Protein AF-A0A3R7T7Y2-F1 (afdb_monomer_lite)

Sequence (110 aa):
MTYTFEQGIERILEIFNNDYAEWTDRANIKLLKTNEYSLEEGRNYFKIVVDKHGNQQTVAGFIVKKDTKKFKKGDLLKAASWSAPATNFARGNVFEEDSMQKCIRWTGIM

Secondary structure (DSSP, 8-state):
-PPPHHHHHHHHHHHHHHHHHHHHHHTT-----PPEEEEEE-SSEEEEEEEETTTEEEEEEEEE-S--SS--TTEEE-BSSSS-B--S---EETT-HHHHHHHEETTEE-

pLDDT: mean 90.83, std 9.21, range [56.41, 98.25]

Structure (mmCIF, N/CA/C/O backbone):
data_AF-A0A3R7T7Y2-F1
#
_entry.id   AF-A0A3R7T7Y2-F1
#
loop_
_atom_site.group_PDB
_atom_site.id
_atom_site.type_symbol
_atom_site.label_atom_id
_atom_site.label_alt_id
_atom_site.label_comp_id
_atom_site.label_asym_id
_atom_site.label_entity_id
_atom_site.label_seq_id
_atom_site.pdbx_PDB_ins_code
_atom_site.Cartn_x
_atom_site.Cartn_y
_atom_site.Cartn_z
_atom_site.occupancy
_atom_site.B_iso_or_equiv
_atom_site.auth_seq_id
_atom_site.auth_comp_id
_atom_site.auth_asym_id
_atom_site.auth_atom_id
_atom_site.pdbx_PDB_model_num
ATOM 1 N N . MET A 1 1 ? 7.021 -15.749 8.021 1.00 56.41 1 MET A N 1
ATOM 2 C CA . MET A 1 1 ? 7.659 -14.763 8.922 1.00 56.41 1 MET A CA 1
ATOM 3 C C . MET A 1 1 ? 6.700 -13.600 9.079 1.00 56.41 1 MET A C 1
ATOM 5 O O . MET A 1 1 ? 6.096 -13.224 8.087 1.00 56.41 1 MET A O 1
ATOM 9 N N . THR A 1 2 ? 6.525 -13.073 10.289 1.00 65.69 2 THR A N 1
ATOM 10 C CA . THR A 1 2 ? 5.798 -11.814 10.523 1.00 65.69 2 THR A CA 1
ATOM 11 C C . THR A 1 2 ? 6.789 -10.659 10.470 1.00 65.69 2 THR A C 1
ATOM 13 O O . THR A 1 2 ? 7.764 -10.667 11.221 1.00 65.69 2 THR A O 1
ATOM 16 N N . TYR A 1 3 ? 6.556 -9.701 9.578 1.00 81.44 3 TYR A N 1
ATOM 17 C CA . TYR A 1 3 ? 7.406 -8.520 9.421 1.00 81.44 3 TYR A CA 1
ATOM 18 C C . TYR A 1 3 ? 7.111 -7.460 10.480 1.00 81.44 3 TYR A C 1
ATOM 20 O O . TYR A 1 3 ? 6.016 -7.423 11.046 1.00 81.44 3 TYR A O 1
ATOM 28 N N . THR A 1 4 ? 8.057 -6.552 10.719 1.00 93.06 4 THR A N 1
ATOM 29 C CA . THR A 1 4 ? 7.690 -5.248 11.283 1.00 93.06 4 THR A CA 1
ATOM 30 C C . THR A 1 4 ? 6.886 -4.447 10.256 1.00 93.06 4 THR A C 1
ATOM 32 O O . THR A 1 4 ? 6.809 -4.799 9.078 1.00 93.06 4 THR A O 1
ATOM 35 N N . PHE A 1 5 ? 6.252 -3.362 10.695 1.00 91.25 5 PHE A N 1
ATOM 36 C CA . PHE A 1 5 ? 5.421 -2.549 9.808 1.00 91.25 5 PHE A CA 1
ATOM 37 C C . PHE A 1 5 ? 6.256 -1.914 8.688 1.00 91.25 5 PHE A C 1
ATOM 39 O O . PHE A 1 5 ? 5.850 -1.926 7.531 1.00 91.25 5 PHE A O 1
ATOM 46 N N . GLU A 1 6 ? 7.444 -1.425 9.028 1.00 92.44 6 GLU A N 1
ATOM 47 C CA . GLU A 1 6 ? 8.396 -0.808 8.106 1.00 92.44 6 GLU A CA 1
ATOM 48 C C . GLU A 1 6 ? 8.945 -1.837 7.108 1.00 92.44 6 GLU A C 1
ATOM 50 O O . GLU A 1 6 ? 8.905 -1.600 5.904 1.00 92.44 6 GLU A O 1
ATOM 55 N N . GLN A 1 7 ? 9.341 -3.022 7.585 1.00 93.75 7 GLN A N 1
ATOM 56 C CA . GLN A 1 7 ? 9.796 -4.119 6.721 1.00 93.75 7 GLN A CA 1
ATOM 57 C C . GLN A 1 7 ? 8.704 -4.581 5.755 1.00 93.75 7 GLN A C 1
ATOM 59 O O . GLN A 1 7 ? 8.972 -4.875 4.593 1.00 93.75 7 GLN A O 1
ATOM 64 N N . GLY A 1 8 ? 7.454 -4.649 6.218 1.00 93.56 8 GLY A N 1
ATOM 65 C CA . GLY A 1 8 ? 6.346 -5.017 5.348 1.00 93.56 8 GLY A CA 1
ATOM 66 C C . GLY A 1 8 ? 6.073 -3.952 4.282 1.00 93.56 8 GLY A C 1
ATOM 67 O O . GLY A 1 8 ? 5.763 -4.299 3.148 1.00 93.56 8 GLY A O 1
ATOM 68 N N . ILE A 1 9 ? 6.253 -2.663 4.594 1.00 93.50 9 ILE A N 1
ATOM 69 C CA . ILE A 1 9 ? 6.182 -1.586 3.594 1.00 93.50 9 ILE A CA 1
ATOM 70 C C . ILE A 1 9 ? 7.272 -1.751 2.533 1.00 93.50 9 ILE A C 1
ATOM 72 O O . ILE A 1 9 ? 6.966 -1.693 1.344 1.00 93.50 9 ILE A O 1
ATOM 76 N N . GLU A 1 10 ? 8.519 -1.979 2.943 1.00 93.44 10 GLU A N 1
ATOM 77 C CA . GLU A 1 10 ? 9.624 -2.242 2.012 1.00 93.44 10 GLU A CA 1
ATOM 78 C C . GLU A 1 10 ? 9.292 -3.437 1.114 1.00 93.44 10 GLU A C 1
ATOM 80 O O . GLU A 1 10 ? 9.388 -3.348 -0.112 1.00 93.44 10 GLU A O 1
ATOM 85 N N . ARG A 1 11 ? 8.760 -4.514 1.706 1.00 94.00 11 ARG A N 1
ATOM 86 C CA . ARG A 1 11 ? 8.360 -5.712 0.970 1.00 94.00 11 ARG A CA 1
ATOM 87 C C . ARG A 1 11 ? 7.251 -5.448 -0.048 1.00 94.00 11 ARG A C 1
ATOM 89 O O . ARG A 1 11 ? 7.292 -5.995 -1.147 1.00 94.00 11 ARG A O 1
ATOM 96 N N . ILE A 1 12 ? 6.278 -4.596 0.275 1.00 94.50 12 ILE A N 1
ATOM 97 C CA . ILE A 1 12 ? 5.236 -4.170 -0.671 1.00 94.50 12 ILE A CA 1
ATOM 98 C C . ILE A 1 12 ? 5.871 -3.518 -1.905 1.00 94.50 12 ILE A C 1
ATOM 100 O O . ILE A 1 12 ? 5.517 -3.873 -3.031 1.00 94.50 12 ILE A O 1
ATOM 104 N N . LEU A 1 13 ? 6.818 -2.594 -1.709 1.00 92.50 13 LEU A N 1
ATOM 105 C CA . LEU A 1 13 ? 7.497 -1.894 -2.806 1.00 92.50 13 LEU A CA 1
ATOM 106 C C . LEU A 1 13 ? 8.356 -2.840 -3.656 1.00 92.50 13 LEU A C 1
ATOM 108 O O . LEU A 1 13 ? 8.403 -2.702 -4.880 1.00 92.50 13 LEU A O 1
ATOM 112 N N . GLU A 1 14 ? 8.996 -3.831 -3.037 1.00 92.62 14 GLU A N 1
ATOM 113 C CA . GLU A 1 14 ? 9.704 -4.894 -3.756 1.00 92.62 14 GLU A CA 1
ATOM 114 C C . GLU A 1 14 ? 8.755 -5.727 -4.624 1.00 92.62 14 GLU A C 1
ATOM 116 O O . GLU A 1 14 ? 9.049 -5.960 -5.794 1.00 92.62 14 GLU A O 1
ATOM 121 N N . ILE A 1 15 ? 7.599 -6.142 -4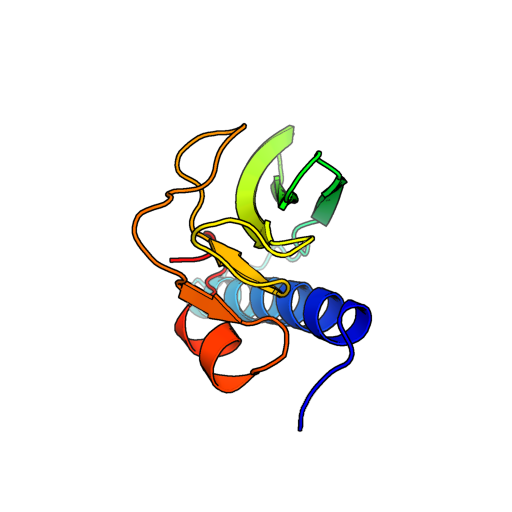.089 1.00 93.88 15 ILE A N 1
ATOM 122 C CA . ILE A 1 15 ? 6.607 -6.927 -4.841 1.00 93.88 15 ILE A CA 1
ATOM 123 C C . ILE A 1 15 ? 6.103 -6.134 -6.052 1.00 93.88 15 ILE A C 1
ATOM 125 O O . ILE A 1 15 ? 6.025 -6.680 -7.151 1.00 93.88 15 ILE A O 1
ATOM 129 N N . PHE A 1 16 ? 5.819 -4.839 -5.883 1.00 92.94 16 PHE A N 1
ATOM 130 C CA . PHE A 1 16 ? 5.444 -3.961 -6.992 1.00 92.94 16 PHE A CA 1
ATOM 131 C C . PHE A 1 16 ? 6.511 -3.905 -8.096 1.00 92.94 16 PHE A C 1
ATOM 133 O O . PHE A 1 16 ? 6.181 -3.999 -9.280 1.00 92.94 16 PHE A O 1
ATOM 140 N N . ASN A 1 17 ? 7.782 -3.744 -7.720 1.00 89.62 17 ASN A N 1
ATOM 141 C CA . ASN A 1 17 ? 8.891 -3.685 -8.672 1.00 89.62 17 ASN A CA 1
ATOM 142 C C . ASN A 1 17 ? 9.129 -5.022 -9.378 1.00 89.62 17 ASN A C 1
ATOM 144 O O . ASN A 1 17 ? 9.330 -5.031 -10.591 1.00 89.62 17 ASN A O 1
ATOM 148 N N . ASN A 1 18 ? 9.064 -6.133 -8.645 1.00 91.25 18 ASN A N 1
ATOM 149 C CA . ASN A 1 18 ? 9.253 -7.468 -9.202 1.00 91.25 18 ASN A CA 1
ATOM 150 C C . ASN A 1 18 ? 8.146 -7.813 -10.206 1.00 91.25 18 ASN A C 1
ATOM 152 O O . ASN A 1 18 ? 8.454 -8.222 -11.322 1.00 91.25 18 ASN A O 1
ATOM 156 N N . ASP A 1 19 ? 6.876 -7.559 -9.872 1.00 91.56 19 ASP A N 1
ATOM 157 C CA . ASP A 1 19 ? 5.750 -7.809 -10.787 1.00 91.56 19 ASP A CA 1
ATOM 158 C C . ASP A 1 19 ? 5.846 -6.936 -12.058 1.00 91.56 19 ASP A C 1
ATOM 160 O O . ASP A 1 19 ? 5.538 -7.395 -13.162 1.00 91.56 19 ASP A O 1
ATOM 164 N N . TYR A 1 20 ? 6.346 -5.696 -11.936 1.00 88.69 20 TYR A N 1
ATOM 165 C CA . TYR A 1 20 ? 6.616 -4.834 -13.092 1.00 88.69 20 TYR A CA 1
ATOM 166 C C . TYR A 1 20 ? 7.753 -5.385 -13.958 1.00 88.69 20 TYR A C 1
ATOM 168 O O . TYR A 1 20 ? 7.599 -5.478 -15.175 1.00 88.69 20 TYR A O 1
ATOM 176 N N . ALA A 1 21 ? 8.870 -5.786 -13.343 1.00 88.06 21 ALA A N 1
ATOM 177 C CA . ALA A 1 21 ? 10.018 -6.353 -14.043 1.00 88.06 21 ALA A CA 1
ATOM 178 C C . ALA A 1 21 ? 9.628 -7.624 -14.817 1.00 88.06 21 ALA A C 1
ATOM 180 O O . ALA A 1 21 ? 9.884 -7.716 -16.020 1.00 88.06 21 ALA A O 1
ATOM 181 N N . GLU A 1 22 ? 8.910 -8.549 -14.175 1.00 89.00 22 GLU A N 1
ATOM 182 C CA . GLU A 1 22 ? 8.387 -9.763 -14.811 1.00 89.00 22 GLU A CA 1
ATOM 183 C C . GLU A 1 22 ? 7.423 -9.457 -15.963 1.00 89.00 22 GLU A C 1
ATOM 185 O O . GLU A 1 22 ? 7.396 -10.153 -16.981 1.00 89.00 22 GLU A O 1
ATOM 190 N N . TRP A 1 23 ? 6.590 -8.422 -15.835 1.00 88.50 23 TRP A N 1
ATOM 191 C CA . TRP A 1 23 ? 5.733 -7.986 -16.934 1.00 88.50 23 TRP A CA 1
ATOM 192 C C . TRP A 1 23 ? 6.546 -7.407 -18.101 1.00 88.50 23 TRP A C 1
ATOM 194 O O . TRP A 1 23 ? 6.285 -7.772 -19.248 1.00 88.50 23 TRP A O 1
ATOM 204 N N . THR A 1 24 ? 7.547 -6.559 -17.834 1.00 85.75 24 THR A N 1
ATOM 205 C CA . THR A 1 24 ? 8.394 -5.967 -18.885 1.00 85.75 24 THR A CA 1
ATOM 206 C C . THR A 1 24 ? 9.217 -7.006 -19.640 1.00 85.75 24 THR A C 1
ATOM 208 O O . THR A 1 24 ? 9.326 -6.912 -20.864 1.00 85.75 24 THR A O 1
ATOM 211 N N . ASP A 1 25 ? 9.732 -8.016 -18.933 1.00 87.56 25 ASP A N 1
ATOM 212 C CA . ASP A 1 25 ? 10.479 -9.131 -19.515 1.00 87.56 25 ASP A CA 1
ATOM 213 C C . ASP A 1 25 ? 9.584 -9.954 -20.452 1.00 87.56 25 ASP A C 1
ATOM 215 O O . ASP A 1 25 ? 9.890 -10.114 -21.635 1.00 87.56 25 ASP A O 1
ATOM 219 N N . ARG A 1 26 ? 8.387 -10.339 -19.983 1.00 88.31 26 ARG A N 1
ATOM 220 C CA . ARG A 1 26 ? 7.380 -11.024 -20.815 1.00 88.31 26 ARG A CA 1
ATOM 221 C C . ARG A 1 26 ? 6.943 -10.207 -22.031 1.00 88.31 26 ARG A C 1
ATOM 223 O O . ARG A 1 26 ? 6.617 -10.783 -23.066 1.00 88.31 26 ARG A O 1
ATOM 230 N N . ALA A 1 27 ? 6.918 -8.881 -21.912 1.00 87.75 27 ALA A N 1
ATOM 231 C CA . ALA A 1 27 ? 6.579 -7.970 -23.001 1.00 87.75 27 ALA A CA 1
ATOM 232 C C . ALA A 1 27 ? 7.763 -7.668 -23.945 1.00 87.75 27 ALA A C 1
ATOM 234 O O . ALA A 1 27 ? 7.573 -6.963 -24.937 1.00 87.75 27 ALA A O 1
ATOM 235 N N . ASN A 1 28 ? 8.968 -8.186 -23.663 1.00 87.00 28 ASN A N 1
ATOM 236 C CA . ASN A 1 28 ? 10.207 -7.921 -24.404 1.00 87.00 28 ASN A CA 1
ATOM 237 C C . ASN A 1 28 ? 10.527 -6.413 -24.537 1.00 87.00 28 ASN A C 1
ATOM 239 O O . ASN A 1 28 ? 11.004 -5.935 -25.572 1.00 87.00 28 ASN A O 1
ATOM 243 N N . ILE A 1 29 ? 10.242 -5.639 -23.485 1.00 83.50 29 ILE A N 1
ATOM 244 C CA . ILE A 1 29 ? 10.493 -4.193 -23.426 1.00 83.50 29 ILE A CA 1
ATOM 245 C C . ILE A 1 29 ? 11.862 -3.956 -22.776 1.00 83.50 29 ILE A C 1
ATOM 247 O O . ILE A 1 29 ? 12.042 -4.174 -21.585 1.00 83.50 29 ILE A O 1
ATOM 251 N N . LYS A 1 30 ? 12.836 -3.451 -23.545 1.00 71.69 30 LYS A N 1
ATOM 252 C CA . LYS A 1 30 ? 14.228 -3.229 -23.085 1.00 71.69 30 LYS A CA 1
ATOM 253 C C . LYS A 1 30 ? 14.449 -1.957 -22.249 1.00 71.69 30 LYS A C 1
ATOM 255 O O . LYS A 1 30 ? 15.589 -1.627 -21.928 1.00 71.69 30 LYS A O 1
ATOM 260 N N . LEU A 1 31 ? 13.394 -1.209 -21.927 1.00 60.22 31 LEU A N 1
ATOM 261 C CA . LEU A 1 31 ? 13.497 0.082 -21.244 1.00 60.22 31 LEU A CA 1
ATOM 262 C C . LEU A 1 31 ? 13.322 -0.096 -19.726 1.00 60.22 31 LEU A C 1
ATOM 264 O O . LEU A 1 31 ? 12.237 0.108 -19.189 1.00 60.22 31 LEU A O 1
ATOM 268 N N . LEU A 1 32 ? 14.382 -0.492 -19.020 1.00 56.66 32 LEU A N 1
ATOM 269 C CA . LEU A 1 32 ? 14.341 -0.564 -17.559 1.00 56.66 32 LEU A CA 1
ATOM 270 C C . LEU A 1 32 ? 14.590 0.819 -16.959 1.00 56.66 32 LEU A C 1
ATOM 272 O O . LEU A 1 32 ? 15.723 1.253 -16.769 1.00 56.66 32 LEU A O 1
ATOM 276 N N . LYS A 1 33 ? 13.504 1.487 -16.591 1.00 60.72 33 LYS A N 1
ATOM 277 C CA . LYS A 1 33 ? 13.511 2.262 -15.359 1.00 60.72 33 LYS A CA 1
ATOM 278 C C . LYS A 1 33 ? 12.476 1.629 -14.443 1.00 60.72 33 LYS A C 1
ATOM 280 O O . LYS A 1 33 ? 11.299 1.539 -14.797 1.00 60.72 33 LYS A O 1
ATOM 285 N N . THR A 1 34 ? 12.939 1.177 -13.285 1.00 69.50 34 THR A N 1
ATOM 286 C CA . THR A 1 34 ? 12.085 0.882 -12.135 1.00 69.50 34 THR A CA 1
ATOM 287 C C . THR A 1 34 ? 11.115 2.041 -11.932 1.00 69.50 34 THR A C 1
ATOM 289 O O . THR A 1 34 ? 11.485 3.201 -12.142 1.00 69.50 34 THR A O 1
ATOM 292 N N . ASN A 1 35 ? 9.869 1.743 -11.572 1.00 80.88 35 ASN A N 1
ATOM 293 C CA . ASN A 1 35 ? 8.966 2.812 -11.168 1.00 80.88 35 ASN A CA 1
ATOM 294 C C . ASN A 1 35 ? 9.478 3.394 -9.848 1.00 80.88 35 ASN A C 1
ATOM 296 O O . ASN A 1 35 ? 9.980 2.662 -8.992 1.00 80.88 35 ASN A O 1
ATOM 300 N N . GLU A 1 36 ? 9.354 4.703 -9.692 1.00 87.38 36 GLU A N 1
ATOM 301 C CA . GLU A 1 36 ? 9.602 5.345 -8.409 1.00 87.38 36 GLU A CA 1
ATOM 302 C C . GLU A 1 36 ? 8.307 5.292 -7.597 1.00 87.38 36 GLU A C 1
ATOM 304 O O . GLU A 1 36 ? 7.212 5.504 -8.126 1.00 87.38 36 GLU A O 1
ATOM 309 N N . TYR A 1 37 ? 8.431 4.944 -6.319 1.00 90.44 37 TYR A N 1
ATOM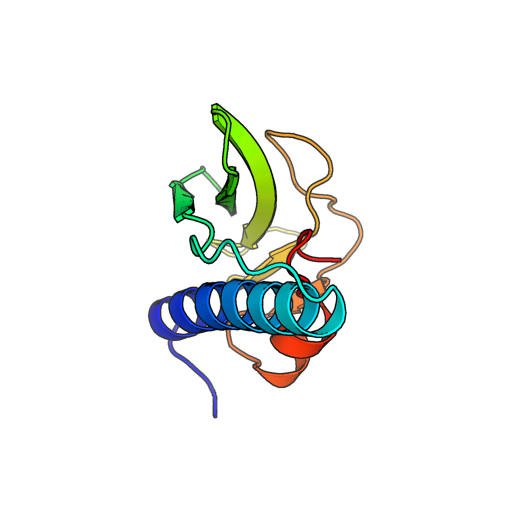 310 C CA . TYR A 1 37 ? 7.302 4.858 -5.403 1.00 90.44 37 TYR A CA 1
ATOM 311 C C . TYR A 1 37 ? 7.505 5.854 -4.276 1.00 90.44 37 TYR A C 1
ATOM 313 O O . TYR A 1 37 ? 8.569 5.897 -3.659 1.00 90.44 37 TYR A O 1
ATOM 321 N N . SER A 1 38 ? 6.461 6.613 -3.972 1.00 92.38 38 SER A N 1
ATOM 322 C CA . SER A 1 38 ? 6.421 7.512 -2.828 1.00 92.38 38 SER A CA 1
ATOM 323 C C . SER A 1 38 ? 5.276 7.138 -1.891 1.00 92.38 38 SER A C 1
ATOM 325 O O . SER A 1 38 ? 4.216 6.656 -2.300 1.00 92.38 38 SER A O 1
ATOM 327 N N . LEU A 1 39 ? 5.517 7.322 -0.594 1.00 95.00 39 LEU A N 1
ATOM 328 C CA . LEU A 1 39 ? 4.528 7.119 0.456 1.00 95.00 39 LEU A CA 1
ATOM 329 C C . LEU A 1 39 ? 4.101 8.476 0.986 1.00 95.00 39 LEU A C 1
ATOM 331 O O . LEU A 1 39 ? 4.863 9.163 1.661 1.00 95.00 39 LEU A O 1
ATOM 335 N N . GLU A 1 40 ? 2.862 8.845 0.701 1.00 96.00 40 GLU A N 1
ATOM 336 C CA . GLU A 1 40 ? 2.263 10.044 1.264 1.00 96.00 40 GLU A CA 1
ATOM 337 C C . GLU A 1 40 ? 1.492 9.695 2.536 1.00 96.00 40 GLU A C 1
ATOM 339 O O . GLU A 1 40 ? 0.594 8.845 2.547 1.00 96.00 40 GLU A O 1
ATOM 344 N N . GLU A 1 41 ? 1.828 10.372 3.627 1.00 95.88 41 GLU A N 1
ATOM 345 C CA . GLU A 1 41 ? 1.187 10.164 4.915 1.00 95.88 41 GLU A CA 1
ATOM 346 C C . GLU A 1 41 ? -0.123 10.954 5.028 1.00 95.88 41 GLU A C 1
ATOM 348 O O . GLU A 1 41 ? -0.157 12.180 4.942 1.00 95.88 41 GLU A O 1
ATOM 353 N N . GLY A 1 42 ? -1.218 10.240 5.282 1.00 94.06 42 GLY A N 1
ATOM 354 C CA . GLY A 1 42 ? -2.508 10.816 5.643 1.00 94.06 42 GLY A CA 1
ATOM 355 C C . GLY A 1 42 ? -2.896 10.538 7.097 1.00 94.06 42 GLY A C 1
ATOM 356 O O . GLY A 1 42 ? -2.205 9.866 7.864 1.00 94.06 42 GLY A O 1
ATOM 357 N N . ARG A 1 43 ? -4.089 11.008 7.490 1.00 93.56 43 ARG A N 1
ATOM 358 C CA . ARG A 1 43 ? -4.598 10.864 8.870 1.00 93.56 43 ARG A CA 1
ATOM 359 C C . ARG A 1 43 ? -4.733 9.404 9.327 1.00 93.56 43 ARG A C 1
ATOM 361 O O . ARG A 1 43 ? -4.429 9.092 10.480 1.00 93.56 43 ARG A O 1
ATOM 368 N N . ASN A 1 44 ? -5.251 8.542 8.451 1.00 95.44 44 ASN A N 1
ATOM 369 C CA . ASN A 1 44 ? -5.557 7.135 8.749 1.00 95.44 44 ASN A CA 1
ATOM 370 C C . ASN A 1 44 ? -4.840 6.149 7.818 1.00 95.44 44 ASN A C 1
ATOM 372 O O . ASN A 1 44 ? -4.812 4.958 8.118 1.00 95.44 44 ASN A O 1
ATOM 376 N N . TYR A 1 45 ? -4.279 6.627 6.708 1.00 96.81 45 TYR A N 1
ATOM 377 C CA . TYR A 1 45 ? -3.725 5.789 5.653 1.00 96.81 45 TYR A CA 1
ATOM 378 C C . TYR A 1 45 ? -2.386 6.351 5.191 1.00 96.81 45 TYR A C 1
ATOM 380 O O . TYR A 1 45 ? -2.241 7.571 5.116 1.00 96.81 45 TYR A O 1
ATOM 388 N N . PHE A 1 46 ? -1.458 5.473 4.835 1.00 97.56 46 PHE A N 1
ATOM 389 C CA . PHE A 1 46 ? -0.386 5.807 3.906 1.00 97.56 46 PHE A CA 1
ATOM 390 C C . PHE A 1 46 ? -0.891 5.556 2.489 1.00 97.56 46 PHE A C 1
ATOM 392 O O . PHE A 1 46 ? -1.504 4.519 2.229 1.00 97.56 46 PHE A O 1
ATOM 399 N N . LYS A 1 47 ? -0.671 6.509 1.590 1.00 97.62 47 LYS A N 1
ATOM 400 C CA . LYS A 1 47 ? -1.001 6.398 0.171 1.00 97.62 47 LYS A CA 1
ATOM 401 C C . LYS A 1 47 ? 0.268 6.040 -0.592 1.00 97.62 47 LYS A C 1
ATOM 403 O O . LYS A 1 47 ? 1.265 6.741 -0.467 1.00 97.62 47 LYS A O 1
ATOM 408 N N . ILE A 1 48 ? 0.208 4.977 -1.385 1.00 96.69 48 ILE A N 1
ATOM 409 C CA . ILE A 1 48 ? 1.301 4.567 -2.266 1.00 96.69 48 ILE A CA 1
ATOM 410 C C . ILE A 1 48 ? 1.079 5.235 -3.620 1.00 96.69 48 ILE A C 1
ATOM 412 O O . ILE A 1 48 ? 0.088 4.945 -4.300 1.00 96.69 48 ILE A O 1
ATOM 416 N N . VAL A 1 49 ? 1.988 6.121 -4.005 1.00 95.31 49 VAL A N 1
ATOM 417 C CA . VAL A 1 49 ? 1.991 6.792 -5.304 1.00 95.31 49 VAL A CA 1
ATOM 418 C C . VAL A 1 49 ? 3.110 6.209 -6.152 1.00 95.31 49 VAL A C 1
ATOM 420 O O . VAL A 1 49 ? 4.200 5.942 -5.658 1.00 95.31 49 VAL A O 1
ATOM 423 N N . VAL A 1 50 ? 2.799 5.970 -7.421 1.00 91.94 50 VAL A N 1
ATOM 424 C CA . VAL A 1 50 ? 3.725 5.465 -8.430 1.00 91.94 50 VAL A CA 1
ATOM 425 C C . VAL A 1 50 ? 3.944 6.552 -9.458 1.00 91.94 50 VAL A C 1
ATOM 427 O O . VAL A 1 50 ? 2.991 6.980 -10.121 1.00 91.94 50 VAL A O 1
ATOM 430 N N . ASP A 1 51 ? 5.198 6.941 -9.611 1.00 88.62 51 ASP A N 1
ATOM 431 C CA . ASP A 1 51 ? 5.672 7.866 -10.622 1.00 88.62 51 ASP A CA 1
ATOM 432 C C . ASP A 1 51 ? 6.101 7.065 -11.853 1.00 88.62 51 ASP A C 1
ATOM 434 O O . ASP A 1 51 ? 7.117 6.362 -11.864 1.00 88.62 51 ASP A O 1
ATOM 438 N N . LYS A 1 52 ? 5.270 7.121 -12.898 1.00 79.31 52 LYS A N 1
ATOM 439 C CA . LYS A 1 52 ? 5.535 6.454 -14.175 1.00 79.31 52 LYS A CA 1
ATOM 440 C C . LYS A 1 52 ? 6.320 7.376 -15.103 1.00 79.31 52 LYS A C 1
ATOM 442 O O . LYS A 1 52 ? 6.192 8.602 -15.056 1.00 79.31 52 LYS A O 1
ATOM 447 N N . HIS A 1 53 ? 7.084 6.774 -16.015 1.00 71.19 53 HIS A N 1
ATOM 448 C CA . HIS A 1 53 ? 7.836 7.505 -17.041 1.00 71.19 53 HIS A CA 1
ATOM 449 C C . HIS A 1 53 ? 6.907 8.406 -17.857 1.00 71.19 53 HIS A C 1
ATOM 451 O O . HIS A 1 53 ? 5.971 7.923 -18.488 1.00 71.19 53 HIS A O 1
ATOM 457 N N . GLY A 1 54 ? 7.173 9.716 -17.834 1.00 68.12 54 GLY A N 1
ATOM 458 C CA . GLY A 1 54 ? 6.360 10.727 -18.522 1.00 68.12 54 GLY A CA 1
ATOM 459 C C . GLY A 1 54 ? 5.554 11.663 -17.613 1.00 68.12 54 GLY A C 1
ATOM 460 O O . GLY A 1 54 ? 4.573 12.235 -18.081 1.00 68.12 54 GLY A O 1
ATOM 461 N N . ASN A 1 55 ? 5.958 11.842 -16.346 1.00 69.38 55 ASN A N 1
ATOM 462 C CA . ASN A 1 55 ? 5.313 12.728 -15.358 1.00 69.38 55 ASN A CA 1
ATOM 463 C C . ASN A 1 55 ? 3.861 12.344 -15.022 1.00 69.38 55 ASN A C 1
ATOM 465 O O . ASN A 1 55 ? 3.056 13.197 -14.648 1.00 69.38 55 ASN A O 1
ATOM 469 N N . GLN A 1 56 ? 3.507 11.064 -15.167 1.00 83.00 56 GLN A N 1
ATOM 470 C CA . GLN A 1 56 ? 2.188 10.566 -14.790 1.00 83.00 56 GLN A CA 1
ATOM 471 C C . GLN A 1 56 ? 2.259 9.873 -13.437 1.00 83.00 56 GLN A C 1
ATOM 473 O O . GLN A 1 56 ? 2.889 8.825 -13.294 1.00 83.00 56 GLN A O 1
ATOM 478 N N . GLN A 1 57 ? 1.563 10.446 -12.460 1.00 90.19 57 GLN A N 1
ATOM 479 C CA . GLN A 1 57 ? 1.436 9.867 -11.132 1.00 90.19 57 GLN A CA 1
ATOM 480 C C . GLN A 1 57 ? 0.146 9.061 -11.037 1.00 90.19 57 GLN A C 1
ATOM 482 O O . GLN A 1 57 ? -0.918 9.490 -11.491 1.00 90.19 57 GLN A O 1
ATOM 487 N N . THR A 1 58 ? 0.222 7.889 -10.418 1.00 92.19 58 THR A N 1
ATOM 488 C CA . THR A 1 58 ? -0.946 7.036 -10.170 1.00 92.19 58 THR A CA 1
ATOM 489 C C . THR A 1 58 ? -0.936 6.526 -8.739 1.00 92.19 58 THR A C 1
ATOM 491 O O . THR A 1 58 ? 0.125 6.334 -8.159 1.00 92.19 58 THR A O 1
ATOM 494 N N . VAL A 1 59 ? -2.112 6.293 -8.155 1.00 95.94 59 VAL A N 1
ATOM 495 C CA . VAL A 1 59 ? -2.209 5.711 -6.810 1.00 95.94 59 VAL A CA 1
ATOM 496 C C . VAL A 1 59 ? -2.279 4.197 -6.928 1.00 95.94 59 VAL A C 1
ATOM 498 O O . VAL A 1 59 ? -3.248 3.665 -7.468 1.00 95.94 59 VAL A O 1
ATOM 501 N N . ALA A 1 60 ? -1.276 3.506 -6.395 1.00 95.56 60 ALA A N 1
ATOM 502 C CA . ALA A 1 60 ? -1.250 2.048 -6.364 1.00 95.56 60 ALA A CA 1
ATOM 503 C C . ALA A 1 60 ? -2.165 1.475 -5.275 1.00 95.56 60 ALA A C 1
ATOM 505 O O . ALA A 1 60 ? -2.728 0.395 -5.436 1.00 95.56 60 ALA A O 1
ATOM 506 N N . GLY A 1 61 ? -2.355 2.189 -4.169 1.00 97.44 61 GLY A N 1
ATOM 507 C CA . GLY A 1 61 ? -3.262 1.773 -3.107 1.00 97.44 61 GLY A CA 1
ATOM 508 C C . GLY A 1 61 ? -2.944 2.438 -1.781 1.00 97.44 61 GLY A C 1
ATOM 509 O O . GLY A 1 61 ? -2.223 3.435 -1.724 1.00 97.44 61 GLY A O 1
ATOM 510 N N . PHE A 1 62 ? -3.523 1.895 -0.716 1.00 98.19 62 PHE A N 1
ATOM 511 C CA . PHE A 1 62 ? -3.442 2.474 0.617 1.00 98.19 62 PHE A CA 1
ATOM 512 C C . PHE A 1 62 ? -3.107 1.415 1.665 1.00 98.19 62 PHE A C 1
ATOM 514 O O . PHE A 1 62 ? -3.589 0.286 1.590 1.00 98.19 62 PHE A O 1
ATOM 521 N N . ILE A 1 63 ? -2.338 1.818 2.674 1.00 97.88 63 ILE A N 1
ATOM 522 C CA . ILE A 1 63 ? -1.994 1.007 3.845 1.00 97.88 63 ILE A CA 1
ATOM 523 C C . ILE A 1 63 ? -2.626 1.657 5.069 1.00 97.88 63 ILE A C 1
ATOM 525 O O . ILE A 1 63 ? -2.439 2.850 5.318 1.00 97.88 63 ILE A O 1
ATOM 529 N N . VAL A 1 64 ? -3.372 0.893 5.859 1.00 98.00 64 VAL A N 1
ATOM 530 C CA . VAL A 1 64 ? -4.002 1.402 7.079 1.00 98.00 64 VAL A CA 1
ATOM 531 C C . VAL A 1 64 ? -2.936 1.669 8.141 1.00 98.00 64 VAL A C 1
ATOM 533 O O . VAL A 1 64 ? -2.260 0.764 8.622 1.00 98.00 64 VAL A O 1
ATOM 536 N N . LYS A 1 65 ? -2.788 2.937 8.532 1.00 96.19 65 LYS A N 1
ATOM 537 C CA . LYS A 1 65 ? -1.750 3.393 9.471 1.00 96.19 65 LYS A CA 1
ATOM 538 C C . LYS A 1 65 ? -2.072 3.037 10.923 1.00 96.19 65 LYS A C 1
ATOM 540 O O . LYS A 1 65 ? -1.176 2.795 11.730 1.00 96.19 65 LYS A O 1
ATOM 545 N N . LYS A 1 66 ? -3.356 3.066 11.271 1.00 95.75 66 LYS A N 1
ATOM 546 C CA . LYS A 1 66 ? -3.863 2.820 12.623 1.00 95.75 66 LYS A CA 1
ATOM 547 C C . LYS A 1 66 ? -5.244 2.198 12.564 1.00 95.75 66 LYS A C 1
ATOM 549 O O . LYS A 1 66 ? -5.973 2.413 11.597 1.00 95.75 66 LYS A O 1
ATOM 554 N N . ASP A 1 67 ? -5.607 1.505 13.631 1.00 96.81 67 ASP A N 1
ATOM 555 C CA . ASP A 1 67 ? -6.925 0.908 13.774 1.00 96.81 67 ASP A CA 1
ATOM 556 C C . ASP A 1 67 ? -8.041 1.938 13.571 1.00 96.81 67 ASP A C 1
ATOM 558 O O . ASP A 1 67 ? -8.022 3.061 14.082 1.00 96.81 67 ASP A O 1
ATOM 562 N N . THR A 1 68 ? -9.037 1.519 12.805 1.00 94.31 68 THR A N 1
ATOM 563 C CA . THR A 1 68 ? -10.282 2.243 12.570 1.00 94.31 68 THR A CA 1
ATOM 564 C C . THR A 1 68 ? -11.453 1.365 13.004 1.00 94.31 68 THR A C 1
ATOM 566 O O . THR A 1 68 ? -11.274 0.232 13.448 1.00 94.31 68 THR A O 1
ATOM 569 N N . LYS A 1 69 ? -12.686 1.856 12.838 1.00 93.88 69 LYS A N 1
ATOM 570 C CA . LYS A 1 69 ? -13.886 1.054 13.120 1.00 93.88 69 LYS A CA 1
ATOM 571 C C . LYS A 1 69 ? -13.967 -0.224 12.268 1.00 93.88 69 LYS A C 1
ATOM 573 O O . LYS A 1 69 ? -14.575 -1.191 12.709 1.00 93.88 69 LYS A O 1
ATOM 578 N N . LYS A 1 70 ? -13.406 -0.214 11.051 1.00 95.44 70 LYS A N 1
ATOM 579 C CA . LYS A 1 70 ? -13.562 -1.302 10.070 1.00 95.44 70 LYS A CA 1
ATOM 580 C C . LYS A 1 70 ? -12.265 -2.043 9.742 1.00 95.44 70 LYS A C 1
ATOM 582 O O . LYS A 1 70 ? -12.322 -3.225 9.437 1.00 95.44 70 LYS A O 1
ATOM 587 N N 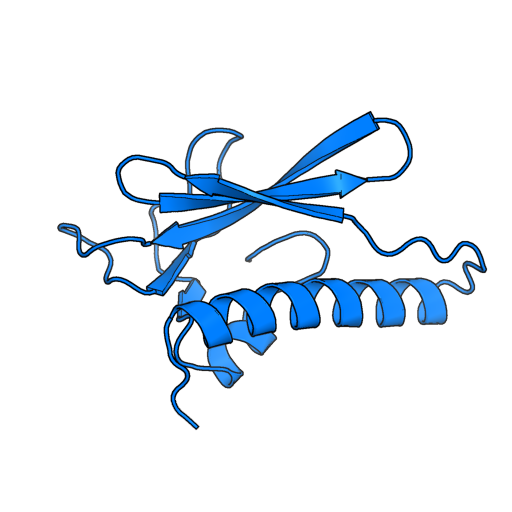. PHE A 1 71 ? -11.132 -1.354 9.795 1.00 97.56 71 PHE A N 1
ATOM 588 C CA . PHE A 1 71 ? -9.838 -1.875 9.355 1.00 97.56 71 PHE A CA 1
ATOM 589 C C . PHE A 1 71 ? -8.796 -1.789 10.460 1.00 97.56 71 PHE A C 1
ATOM 591 O O . PHE A 1 71 ? -8.851 -0.880 11.296 1.00 97.56 71 PHE A O 1
ATOM 598 N N . LYS A 1 72 ? -7.844 -2.714 10.430 1.00 97.31 72 LYS A N 1
ATOM 599 C CA . LYS A 1 72 ? -6.725 -2.811 11.362 1.00 97.31 72 LYS A CA 1
ATOM 600 C C . LYS A 1 72 ? -5.461 -2.217 10.766 1.00 97.31 72 LYS A C 1
ATOM 602 O O . LYS A 1 72 ? -5.313 -2.138 9.547 1.00 97.31 72 LYS A O 1
ATOM 607 N N . LYS A 1 73 ? -4.549 -1.766 11.632 1.00 97.12 73 LYS A N 1
ATOM 608 C CA . LYS A 1 73 ? -3.215 -1.335 11.200 1.00 97.12 73 LYS A CA 1
ATOM 609 C C . LYS A 1 73 ? -2.591 -2.418 10.312 1.00 97.12 73 LYS A C 1
ATOM 611 O O . LYS A 1 73 ? -2.565 -3.586 10.685 1.00 97.12 73 LYS A O 1
ATOM 616 N N . GLY A 1 74 ? -2.074 -2.004 9.161 1.00 96.81 74 GLY A N 1
ATOM 617 C CA . GLY A 1 74 ? -1.444 -2.889 8.191 1.00 96.81 74 GLY A CA 1
ATOM 618 C C . GLY A 1 74 ? -2.360 -3.413 7.094 1.00 96.81 74 GLY A C 1
ATOM 619 O O . GLY A 1 74 ? -1.841 -3.933 6.111 1.00 96.81 74 GLY A O 1
ATOM 620 N N . ASP A 1 75 ? -3.681 -3.240 7.199 1.00 98.12 75 ASP A N 1
ATOM 621 C CA . ASP A 1 75 ? -4.588 -3.653 6.127 1.00 98.12 75 ASP A CA 1
ATOM 622 C C . ASP A 1 75 ? -4.269 -2.912 4.823 1.00 98.12 75 ASP A C 1
ATOM 624 O O . ASP A 1 75 ? -4.054 -1.695 4.801 1.00 98.12 75 ASP A O 1
ATOM 628 N N . LEU A 1 76 ? -4.274 -3.663 3.725 1.00 98.06 76 LEU A N 1
ATOM 629 C CA . LEU A 1 76 ? -4.051 -3.168 2.374 1.00 98.06 76 LEU A CA 1
ATOM 630 C C . LEU A 1 76 ? -5.389 -2.910 1.695 1.00 98.06 76 LEU A C 1
ATOM 632 O O . LEU A 1 76 ? -6.268 -3.775 1.676 1.00 98.06 76 LEU A O 1
ATOM 636 N N . LEU A 1 77 ? -5.551 -1.723 1.118 1.00 98.25 77 LEU A N 1
ATOM 637 C CA . LEU A 1 77 ? -6.788 -1.300 0.476 1.00 98.25 77 LEU A CA 1
ATOM 638 C C . LEU A 1 77 ? -6.533 -0.852 -0.963 1.00 98.25 77 LEU A C 1
ATOM 640 O O . LEU A 1 77 ? -5.609 -0.089 -1.254 1.00 98.25 77 LEU A O 1
ATOM 644 N N . LYS A 1 78 ? -7.422 -1.287 -1.857 1.00 97.81 78 LYS A N 1
ATOM 645 C CA . LYS A 1 78 ? -7.463 -0.851 -3.255 1.00 97.81 78 LYS A CA 1
ATOM 646 C C . LYS A 1 78 ? -7.729 0.654 -3.336 1.00 97.81 78 LYS A C 1
ATOM 648 O O . LYS A 1 78 ? -8.561 1.170 -2.590 1.00 97.81 78 LYS A O 1
ATOM 653 N N . ALA A 1 79 ? -7.090 1.355 -4.270 1.00 97.31 79 ALA A N 1
ATOM 654 C CA . ALA A 1 79 ? -7.426 2.748 -4.560 1.00 97.31 79 ALA A CA 1
ATOM 655 C C . ALA A 1 79 ? -8.816 2.862 -5.217 1.00 97.31 79 ALA A C 1
ATOM 657 O O . ALA A 1 79 ? -9.093 2.184 -6.206 1.00 97.31 79 ALA A O 1
ATOM 658 N N . ALA A 1 80 ? -9.691 3.716 -4.674 1.00 96.56 80 ALA A N 1
ATOM 659 C CA . ALA A 1 80 ? -10.968 4.078 -5.306 1.00 96.56 80 ALA A CA 1
ATOM 660 C C . ALA A 1 80 ? -10.891 5.444 -6.003 1.00 96.56 80 ALA A C 1
ATOM 662 O O . ALA A 1 80 ? -11.575 5.680 -6.995 1.00 96.56 80 ALA A O 1
ATOM 663 N N . SER A 1 81 ? -10.053 6.340 -5.483 1.00 94.88 81 SER A N 1
ATOM 664 C CA . SER A 1 81 ? -9.726 7.634 -6.073 1.00 94.88 81 SER A CA 1
ATOM 665 C C . SER A 1 81 ? -8.301 8.036 -5.693 1.00 94.88 81 SER A C 1
ATOM 667 O O . SER A 1 81 ? -7.630 7.335 -4.932 1.00 94.88 81 SER A O 1
ATOM 669 N N . TRP A 1 82 ? -7.853 9.195 -6.180 1.00 94.38 82 TRP A N 1
ATOM 670 C CA . TRP A 1 82 ? -6.566 9.776 -5.793 1.00 94.38 82 TRP A CA 1
ATOM 671 C C . TRP A 1 82 ? -6.412 9.941 -4.270 1.00 94.38 82 TRP A C 1
ATOM 673 O O . TRP A 1 82 ? -5.335 9.737 -3.716 1.00 94.38 82 TRP A O 1
ATOM 683 N N . SER A 1 83 ? -7.502 10.293 -3.583 1.00 93.69 83 SER A N 1
ATOM 684 C CA . SER A 1 83 ? -7.467 10.682 -2.168 1.00 93.69 83 SER A CA 1
ATOM 685 C C . SER A 1 83 ? -8.065 9.640 -1.222 1.00 93.69 83 SER A C 1
ATOM 687 O O . SER A 1 83 ? -8.006 9.838 -0.009 1.00 93.69 83 SER A O 1
ATOM 689 N N . ALA A 1 84 ? -8.673 8.560 -1.733 1.00 95.00 84 ALA A N 1
ATOM 690 C CA . ALA A 1 84 ? -9.396 7.609 -0.891 1.00 95.00 84 ALA A CA 1
ATOM 691 C C . ALA A 1 84 ? -9.298 6.139 -1.353 1.00 95.00 84 ALA A C 1
ATOM 693 O O . ALA A 1 84 ? -9.401 5.845 -2.552 1.00 95.00 84 ALA A O 1
ATOM 694 N N . PRO A 1 85 ? -9.188 5.193 -0.398 1.00 97.44 85 PRO A N 1
ATOM 695 C CA . PRO A 1 85 ? -9.303 3.770 -0.680 1.00 97.44 85 PRO A CA 1
ATOM 696 C C . PRO A 1 85 ? -10.754 3.318 -0.873 1.00 97.44 85 PRO A C 1
ATOM 698 O O . PRO A 1 85 ? -11.700 3.922 -0.365 1.00 97.44 85 PRO A O 1
ATOM 701 N N . ALA A 1 86 ? -10.919 2.170 -1.523 1.00 96.88 86 ALA A N 1
ATOM 702 C CA . ALA A 1 86 ? -12.145 1.392 -1.480 1.00 96.88 86 ALA A CA 1
ATOM 703 C C . ALA A 1 86 ? -12.307 0.770 -0.085 1.00 96.88 86 ALA A C 1
ATOM 705 O O . ALA A 1 86 ? -11.487 -0.029 0.359 1.00 96.88 86 ALA A O 1
ATOM 706 N N . THR A 1 87 ? -13.397 1.103 0.605 1.00 95.12 87 THR A N 1
ATOM 707 C CA . THR A 1 87 ? -13.645 0.683 1.994 1.00 95.12 87 THR A CA 1
ATOM 708 C C . THR A 1 87 ? -14.576 -0.525 2.099 1.00 95.12 87 THR A C 1
ATOM 710 O O . THR A 1 87 ? -15.243 -0.714 3.117 1.00 95.12 87 THR A O 1
ATOM 713 N N . ASN A 1 88 ? -14.642 -1.371 1.068 1.00 95.12 88 ASN A N 1
ATOM 714 C CA . ASN A 1 88 ? -15.485 -2.570 1.069 1.00 95.12 88 ASN A CA 1
ATOM 715 C C . ASN A 1 88 ? -14.881 -3.712 1.913 1.00 95.12 88 ASN A C 1
ATOM 717 O O . ASN A 1 88 ? -15.561 -4.172 2.830 1.00 95.12 88 ASN A O 1
ATOM 721 N N . PHE A 1 89 ? -13.624 -4.097 1.682 1.00 95.88 89 PHE A N 1
ATOM 722 C CA . PHE A 1 89 ? -12.896 -5.143 2.421 1.00 95.88 89 PHE A CA 1
ATOM 723 C C . PHE A 1 89 ? -11.369 -4.939 2.343 1.00 95.88 89 PHE A C 1
ATOM 725 O O . PHE A 1 89 ? -10.892 -4.229 1.458 1.00 95.88 89 PHE A O 1
ATOM 732 N N . ALA A 1 90 ? -10.603 -5.545 3.256 1.00 97.44 90 ALA A N 1
ATOM 733 C CA . ALA A 1 90 ? -9.138 -5.549 3.191 1.00 97.44 90 ALA A CA 1
ATOM 734 C C . ALA A 1 90 ? -8.655 -6.554 2.134 1.00 97.44 90 ALA A C 1
ATOM 736 O O . ALA A 1 90 ? -9.206 -7.646 2.034 1.00 97.44 90 ALA A O 1
ATOM 737 N N . ARG A 1 91 ? -7.663 -6.179 1.323 1.00 97.44 91 ARG A N 1
ATOM 738 C CA . ARG A 1 91 ? -7.108 -7.020 0.244 1.00 97.44 91 ARG A CA 1
ATOM 739 C C . ARG A 1 91 ? -6.001 -7.953 0.710 1.00 97.44 91 ARG A C 1
ATOM 741 O O . ARG A 1 91 ? -5.815 -9.023 0.146 1.00 97.44 91 ARG A O 1
ATOM 748 N N . GLY A 1 92 ? -5.305 -7.539 1.754 1.00 96.62 92 GLY A N 1
ATOM 749 C CA . GLY A 1 92 ? -4.221 -8.259 2.394 1.00 96.62 92 GLY A CA 1
ATOM 750 C C . GLY A 1 92 ? -3.751 -7.467 3.602 1.00 96.62 92 GLY A C 1
ATOM 751 O O . GLY A 1 92 ? -4.394 -6.486 3.994 1.00 96.62 92 GLY A O 1
ATOM 752 N N . ASN A 1 93 ? -2.626 -7.871 4.169 1.00 96.62 93 ASN A N 1
ATOM 753 C CA . ASN A 1 93 ? -2.049 -7.234 5.335 1.00 96.62 93 ASN A CA 1
ATOM 754 C C . ASN A 1 93 ? -0.517 -7.166 5.225 1.00 96.62 93 ASN A C 1
ATOM 756 O O . ASN A 1 93 ? 0.134 -8.121 4.809 1.00 96.62 93 ASN A O 1
ATOM 760 N N . VAL A 1 94 ? 0.055 -6.029 5.626 1.00 96.38 94 VAL A N 1
ATOM 761 C CA . VAL A 1 94 ? 1.499 -5.733 5.588 1.00 96.38 94 VAL A CA 1
ATOM 762 C C . VAL A 1 94 ? 2.355 -6.727 6.386 1.00 96.38 94 VAL A C 1
ATOM 764 O O . VAL A 1 94 ? 3.541 -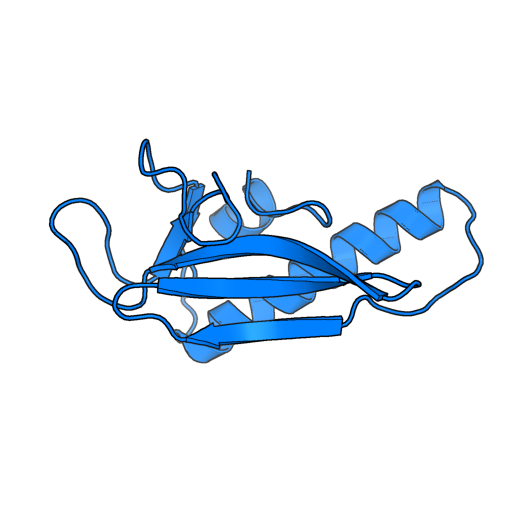6.885 6.115 1.00 96.38 94 VAL A O 1
ATOM 767 N N . PHE A 1 95 ? 1.765 -7.415 7.366 1.00 95.38 95 PHE A N 1
ATOM 768 C CA . PHE A 1 95 ? 2.455 -8.403 8.194 1.00 95.38 95 PHE A CA 1
ATOM 769 C C . PHE A 1 95 ? 2.442 -9.818 7.590 1.00 95.38 95 PHE A C 1
ATOM 771 O O . PHE A 1 95 ? 3.128 -10.702 8.106 1.00 95.38 95 PHE A O 1
ATOM 778 N N . GLU A 1 96 ? 1.689 -10.038 6.507 1.00 94.12 96 GLU A N 1
ATOM 779 C CA . GLU A 1 96 ? 1.420 -11.352 5.918 1.00 94.12 96 GLU A CA 1
ATOM 780 C C . GLU A 1 96 ? 1.835 -11.405 4.443 1.00 94.12 96 GLU A C 1
ATOM 782 O O . GLU A 1 96 ? 1.064 -11.048 3.550 1.00 94.12 96 GLU A O 1
ATOM 787 N N . GLU A 1 97 ? 3.042 -11.907 4.167 1.00 91.38 97 GLU A N 1
ATOM 788 C CA . GLU A 1 97 ? 3.617 -11.929 2.812 1.00 91.38 97 GLU A CA 1
ATOM 789 C C . GLU A 1 97 ? 2.741 -12.597 1.755 1.00 91.38 97 GLU A C 1
ATOM 791 O O . GLU A 1 97 ? 2.565 -12.064 0.662 1.00 91.38 97 GLU A O 1
ATOM 796 N N . ASP A 1 98 ? 2.166 -13.748 2.092 1.00 93.31 98 ASP A N 1
ATOM 797 C CA . ASP A 1 98 ? 1.306 -14.504 1.185 1.00 93.31 98 ASP A CA 1
ATOM 798 C C . ASP A 1 98 ? 0.086 -13.672 0.752 1.00 93.31 98 ASP A C 1
ATOM 800 O O . ASP A 1 98 ? -0.292 -13.667 -0.421 1.00 93.31 98 ASP A O 1
ATOM 804 N N . SER A 1 99 ? -0.476 -12.879 1.670 1.00 94.38 99 SER A N 1
ATOM 805 C CA . SER A 1 99 ? -1.568 -11.960 1.350 1.00 94.38 99 SER A CA 1
ATOM 806 C C . SER A 1 99 ? -1.099 -10.820 0.435 1.00 94.38 99 SER A C 1
ATOM 808 O O . SER A 1 99 ? -1.800 -10.465 -0.515 1.00 94.38 99 SER A O 1
ATOM 810 N N . MET A 1 100 ? 0.111 -10.290 0.663 1.00 94.56 100 MET A N 1
ATOM 811 C CA . MET A 1 100 ? 0.706 -9.223 -0.146 1.00 94.56 100 MET A CA 1
ATOM 812 C C . MET A 1 100 ? 0.914 -9.687 -1.591 1.00 94.56 100 MET A C 1
ATOM 814 O O . MET A 1 100 ? 0.431 -9.041 -2.518 1.00 94.56 100 MET A O 1
ATOM 818 N N . GLN A 1 101 ? 1.542 -10.849 -1.790 1.00 93.81 101 GLN A N 1
ATOM 819 C CA . GLN A 1 101 ? 1.790 -11.413 -3.123 1.00 93.81 101 GLN A CA 1
ATOM 820 C C . GLN A 1 101 ? 0.488 -11.719 -3.885 1.00 93.81 101 GLN A C 1
ATOM 822 O O . GLN A 1 101 ? 0.405 -11.562 -5.107 1.00 93.81 101 GLN A O 1
ATOM 827 N N . LYS A 1 102 ? -0.571 -12.125 -3.175 1.00 94.88 102 LYS A N 1
ATOM 828 C CA . LYS A 1 102 ? -1.872 -12.410 -3.797 1.00 94.88 102 LYS A CA 1
ATOM 829 C C . LYS A 1 102 ? -2.597 -11.153 -4.268 1.00 94.88 102 LYS A C 1
ATOM 831 O O . LYS A 1 102 ? -3.212 -11.205 -5.334 1.00 94.88 102 LYS A O 1
ATOM 836 N N . CYS A 1 103 ? -2.525 -10.053 -3.515 1.00 95.06 103 CYS A N 1
ATOM 837 C CA . CYS A 1 103 ? -3.304 -8.845 -3.809 1.00 95.06 103 CY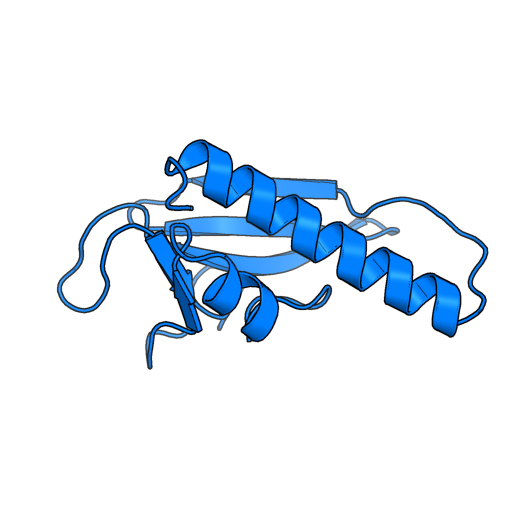S A CA 1
ATOM 838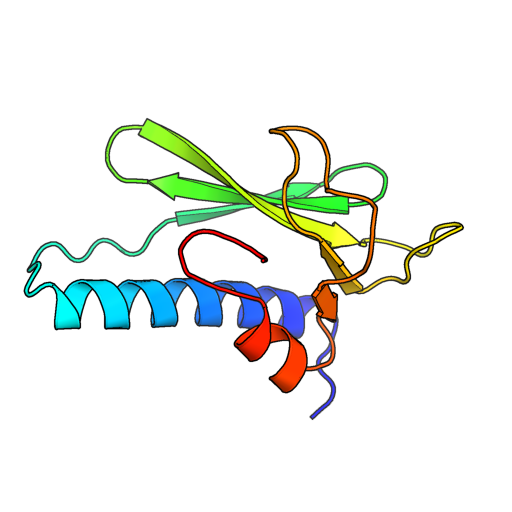 C C . CYS A 1 103 ? -2.549 -7.726 -4.539 1.00 95.06 103 CYS A C 1
ATOM 840 O O . CYS A 1 103 ? -3.192 -6.861 -5.133 1.00 95.06 103 CYS A O 1
ATOM 842 N N . ILE A 1 104 ? -1.216 -7.712 -4.517 1.00 96.12 104 ILE A N 1
ATOM 843 C CA . ILE A 1 104 ? -0.413 -6.670 -5.169 1.00 96.12 104 ILE A CA 1
ATOM 844 C C . ILE A 1 104 ? -0.114 -7.063 -6.614 1.00 96.12 104 ILE A C 1
ATOM 846 O O . ILE A 1 104 ? 0.317 -8.179 -6.898 1.00 96.12 104 ILE A O 1
ATOM 850 N N . ARG A 1 105 ? -0.306 -6.119 -7.532 1.00 94.00 105 ARG A N 1
ATOM 851 C CA . ARG A 1 105 ? 0.214 -6.151 -8.905 1.00 94.00 105 ARG A CA 1
ATOM 852 C C . ARG A 1 105 ? 0.916 -4.838 -9.198 1.00 94.00 105 ARG A C 1
ATOM 854 O O . ARG A 1 105 ? 0.612 -3.844 -8.549 1.00 94.00 105 ARG A O 1
ATOM 861 N N . TRP A 1 106 ? 1.749 -4.772 -10.229 1.00 90.00 106 TRP A N 1
ATOM 862 C CA . TRP A 1 106 ? 2.416 -3.539 -10.660 1.00 90.00 106 TRP A CA 1
ATOM 863 C C . TRP A 1 106 ? 1.432 -2.391 -10.953 1.00 90.00 106 TRP A C 1
ATOM 865 O O . TRP A 1 106 ? 1.789 -1.216 -10.887 1.00 90.00 106 TRP A O 1
ATOM 875 N N . THR A 1 107 ? 0.168 -2.718 -11.244 1.00 89.94 107 THR A N 1
ATOM 876 C CA . THR A 1 107 ? -0.924 -1.759 -11.460 1.00 89.94 107 THR A CA 1
ATOM 877 C C . THR A 1 107 ? -1.604 -1.259 -10.181 1.00 89.94 107 THR A C 1
ATOM 879 O O . THR A 1 107 ? -2.391 -0.318 -10.259 1.00 89.94 107 THR A O 1
ATOM 882 N N . GLY A 1 108 ? -1.369 -1.887 -9.026 1.00 94.38 108 GLY A N 1
ATOM 883 C CA . GLY A 1 108 ? -1.970 -1.519 -7.742 1.00 94.38 108 GLY A CA 1
ATOM 884 C C . GLY A 1 108 ? -2.337 -2.706 -6.843 1.00 94.38 108 GLY A C 1
ATOM 885 O O . GLY A 1 108 ? -2.221 -3.868 -7.226 1.00 94.38 108 GLY A O 1
ATOM 886 N N . ILE A 1 109 ? -2.841 -2.390 -5.648 1.00 96.69 109 ILE A N 1
ATOM 887 C CA . ILE A 1 109 ? -3.493 -3.323 -4.719 1.00 96.69 109 ILE A CA 1
ATOM 888 C C . ILE A 1 109 ? -4.904 -3.627 -5.245 1.00 96.69 109 ILE A C 1
ATOM 890 O O . ILE A 1 109 ? -5.681 -2.702 -5.514 1.00 96.69 109 ILE A O 1
ATOM 894 N N . MET A 1 110 ? -5.252 -4.907 -5.398 1.00 90.62 110 MET A N 1
ATOM 895 C CA . MET A 1 110 ? -6.472 -5.354 -6.088 1.00 90.62 110 MET A CA 1
ATOM 896 C C . MET A 1 110 ? -7.457 -6.082 -5.193 1.00 90.62 110 MET A C 1
ATOM 898 O O . MET A 1 110 ? -7.032 -6.921 -4.377 1.00 90.62 110 MET A O 1
#

Radius of gyration: 13.73 Å; chains: 1; bounding box: 30×28×38 Å

Foldseek 3Di:
DFDDLVVLVVVLLVLLQVLVVVVCVVVVPPDDDGWDWDWDDDPFWTWIWTQDPPRDIDTQWIAGCADDPQDHGFFTFWCPDPVDGDRPDGQAGSRDNVSSNRQGHNNHGD